Protein AF-A0AAV0WNM2-F1 (afdb_monomer_lite)

Structure (mmCIF, N/CA/C/O backbone):
data_AF-A0AAV0WNM2-F1
#
_entry.id   AF-A0AAV0WNM2-F1
#
loop_
_atom_site.group_PDB
_atom_site.id
_atom_site.type_symbol
_atom_site.label_atom_id
_atom_site.label_alt_id
_atom_site.label_comp_id
_atom_site.label_asym_id
_atom_site.label_entity_id
_atom_site.label_seq_id
_atom_site.pdbx_PDB_ins_code
_atom_site.Cartn_x
_atom_site.Cartn_y
_atom_site.Cartn_z
_atom_site.occupancy
_atom_site.B_iso_or_equiv
_atom_site.auth_seq_id
_atom_site.auth_comp_id
_atom_site.auth_asym_id
_atom_site.auth_atom_id
_atom_site.pdbx_PDB_model_num
ATOM 1 N N . MET A 1 1 ? 24.157 6.626 -31.351 1.00 79.56 1 MET A N 1
ATOM 2 C CA . MET A 1 1 ? 23.947 6.188 -32.754 1.00 79.56 1 MET A CA 1
ATOM 3 C C . MET A 1 1 ? 23.293 4.813 -32.757 1.00 79.56 1 MET A C 1
ATOM 5 O O . MET A 1 1 ? 23.739 3.957 -32.001 1.00 79.56 1 MET A O 1
ATOM 9 N N . ILE A 1 2 ? 22.255 4.616 -33.574 1.00 84.31 2 ILE A N 1
ATOM 10 C CA . ILE A 1 2 ? 21.488 3.364 -33.681 1.00 84.31 2 ILE A CA 1
ATOM 11 C C . ILE A 1 2 ? 21.617 2.839 -35.117 1.00 84.31 2 ILE A C 1
ATOM 13 O O . ILE A 1 2 ? 21.554 3.628 -36.058 1.00 84.31 2 ILE A O 1
ATOM 17 N N . LYS A 1 3 ? 21.827 1.531 -35.285 1.00 83.06 3 LYS A N 1
ATOM 18 C CA . LYS A 1 3 ? 21.996 0.848 -36.573 1.00 83.06 3 LYS A CA 1
ATOM 19 C C . LYS A 1 3 ? 21.172 -0.444 -36.593 1.00 83.06 3 LYS A C 1
ATOM 21 O O . LYS A 1 3 ? 21.157 -1.188 -35.613 1.00 83.06 3 LYS A O 1
ATOM 26 N N . ILE A 1 4 ? 20.522 -0.710 -37.725 1.00 81.00 4 ILE A N 1
ATOM 27 C CA . ILE A 1 4 ? 19.782 -1.948 -38.007 1.00 81.00 4 ILE A CA 1
ATOM 28 C C . ILE A 1 4 ? 20.346 -2.527 -39.308 1.00 81.00 4 ILE A C 1
ATOM 30 O O . ILE A 1 4 ? 20.566 -1.789 -40.268 1.00 81.00 4 ILE A O 1
ATOM 34 N N . GLU A 1 5 ? 20.621 -3.828 -39.333 1.00 83.31 5 GLU A N 1
ATOM 35 C CA . GLU A 1 5 ? 21.123 -4.530 -40.518 1.00 83.31 5 GLU A CA 1
ATOM 36 C C . GLU A 1 5 ? 19.974 -5.255 -41.219 1.00 83.31 5 GLU A C 1
ATOM 38 O O . GLU A 1 5 ? 19.164 -5.910 -40.566 1.00 83.31 5 GLU A O 1
ATOM 43 N N . LYS A 1 6 ? 19.896 -5.131 -42.552 1.00 78.69 6 LYS A N 1
ATOM 44 C CA . LYS A 1 6 ? 18.815 -5.735 -43.352 1.00 78.69 6 LYS A CA 1
ATOM 45 C C . LYS A 1 6 ? 18.814 -7.262 -43.271 1.00 78.69 6 LYS A C 1
ATOM 47 O O . LYS A 1 6 ? 17.742 -7.854 -43.278 1.00 78.69 6 LYS A O 1
ATOM 52 N N . ASP A 1 7 ? 19.992 -7.867 -43.129 1.00 81.06 7 ASP A N 1
ATOM 53 C CA . ASP A 1 7 ? 20.148 -9.323 -43.031 1.00 81.06 7 ASP A CA 1
ATOM 54 C C . ASP A 1 7 ? 19.601 -9.881 -41.710 1.00 81.06 7 ASP A C 1
ATOM 56 O O . ASP A 1 7 ? 19.161 -11.023 -41.647 1.00 81.06 7 ASP A O 1
ATOM 60 N N . ASN A 1 8 ? 19.597 -9.069 -40.646 1.00 77.31 8 ASN A N 1
ATOM 61 C CA . ASN A 1 8 ? 19.136 -9.458 -39.315 1.00 77.31 8 ASN A CA 1
ATOM 62 C C . ASN A 1 8 ? 18.335 -8.314 -38.668 1.00 77.31 8 ASN A C 1
ATOM 64 O O . ASN A 1 8 ? 18.823 -7.665 -37.736 1.00 77.31 8 ASN A O 1
ATOM 68 N N . PRO A 1 9 ? 17.081 -8.079 -39.104 1.00 80.81 9 PRO A N 1
ATOM 69 C CA . PRO A 1 9 ? 16.279 -6.936 -38.657 1.00 80.81 9 PRO A CA 1
ATOM 70 C C . PRO A 1 9 ? 15.893 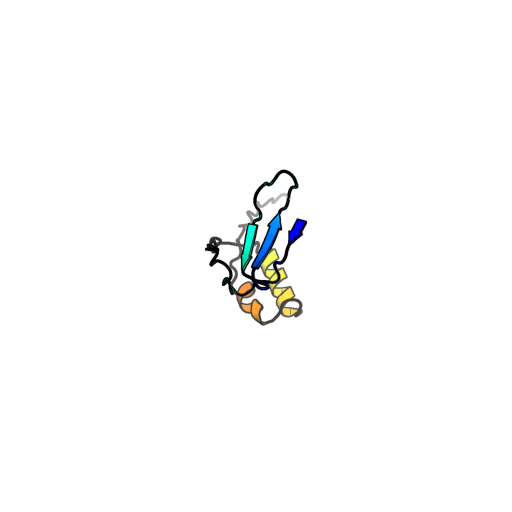-7.004 -37.173 1.00 80.81 9 PRO A C 1
ATOM 72 O O . PRO A 1 9 ? 15.391 -6.041 -36.604 1.00 80.81 9 PRO A O 1
ATOM 75 N N . THR A 1 10 ? 16.117 -8.148 -36.530 1.00 82.69 10 THR A N 1
ATOM 76 C CA . THR A 1 10 ? 15.755 -8.395 -35.133 1.00 82.69 10 THR A CA 1
ATOM 77 C C . THR A 1 10 ? 16.854 -8.020 -34.145 1.00 82.69 10 THR A C 1
ATOM 79 O O . THR A 1 10 ? 16.625 -8.085 -32.941 1.00 82.69 10 THR A O 1
ATOM 82 N N . LEU A 1 11 ? 18.048 -7.671 -34.636 1.00 84.62 11 LEU A N 1
ATOM 83 C CA . LEU A 1 11 ? 19.184 -7.258 -33.820 1.00 84.62 11 LEU A CA 1
ATOM 84 C C . LEU A 1 11 ? 19.373 -5.745 -33.946 1.00 84.62 11 LEU A C 1
ATOM 86 O O . LEU A 1 11 ? 19.787 -5.234 -34.986 1.00 84.62 11 LEU A O 1
ATOM 90 N N . LEU A 1 12 ? 19.092 -5.025 -32.864 1.00 87.12 12 LEU A N 1
ATOM 91 C CA . LEU A 1 12 ? 19.331 -3.592 -32.763 1.00 87.12 12 LEU A CA 1
ATOM 92 C C . LEU A 1 12 ? 20.753 -3.344 -32.261 1.00 87.12 12 LEU A C 1
ATOM 94 O O . LEU A 1 12 ? 21.101 -3.759 -31.156 1.00 87.12 12 LEU A O 1
ATOM 98 N N . LYS A 1 13 ? 21.570 -2.636 -33.041 1.00 89.44 13 LYS A N 1
ATOM 99 C CA . LYS A 1 13 ? 22.933 -2.260 -32.650 1.00 89.44 13 LYS A CA 1
ATOM 100 C C . LYS A 1 13 ? 22.959 -0.789 -32.247 1.00 89.44 13 LYS A C 1
ATOM 102 O O . LYS A 1 13 ? 22.536 0.067 -33.020 1.00 89.44 13 LYS A O 1
ATOM 107 N N . TYR A 1 14 ? 23.458 -0.459 -31.060 1.00 89.62 14 TYR A N 1
ATOM 108 C CA . TYR A 1 14 ? 23.533 0.930 -30.603 1.00 89.62 14 TYR A CA 1
ATOM 109 C C . TYR A 1 14 ? 24.832 1.240 -29.860 1.00 89.62 14 TYR A C 1
ATOM 111 O O . TYR A 1 14 ? 25.446 0.374 -29.239 1.00 89.62 14 TYR A O 1
ATOM 119 N N . LYS A 1 15 ? 25.241 2.506 -29.926 1.00 90.75 15 LYS A N 1
ATOM 120 C CA . LYS A 1 15 ? 26.337 3.068 -29.132 1.00 90.75 15 LYS A CA 1
ATOM 121 C C . LYS A 1 15 ? 25.947 4.418 -28.553 1.00 90.75 15 LYS A C 1
ATOM 123 O O . LYS A 1 15 ? 25.232 5.194 -29.202 1.00 90.75 15 LYS A O 1
ATOM 128 N N . THR A 1 16 ? 26.400 4.678 -27.335 1.00 86.31 16 THR A N 1
ATOM 129 C CA . THR A 1 16 ? 26.073 5.883 -26.563 1.00 86.31 16 THR A CA 1
ATOM 130 C C . THR A 1 16 ? 27.096 6.990 -26.762 1.00 86.31 16 THR A C 1
ATOM 132 O O . THR A 1 16 ? 26.719 8.156 -26.755 1.00 86.31 16 THR A O 1
ATOM 135 N N . SER A 1 17 ? 28.358 6.639 -27.015 1.00 86.19 17 SER A N 1
ATOM 136 C CA . SER A 1 17 ? 29.422 7.589 -27.320 1.00 86.19 17 SER A CA 1
ATOM 137 C C . SER A 1 17 ? 30.006 7.336 -28.709 1.00 86.19 17 SER A C 1
ATOM 139 O O . SER A 1 17 ? 29.989 6.219 -29.226 1.00 86.19 17 SER A O 1
ATOM 141 N N . TYR A 1 18 ? 30.545 8.383 -29.335 1.00 79.38 18 TYR A N 1
ATOM 142 C CA . TYR A 1 18 ? 31.306 8.253 -30.583 1.00 79.38 18 TYR A CA 1
ATOM 143 C C . TYR A 1 18 ? 32.690 7.637 -30.365 1.00 79.38 18 TYR A C 1
ATOM 145 O O . TYR A 1 18 ? 33.254 7.104 -31.314 1.00 79.38 18 TYR A O 1
ATOM 153 N N . LYS A 1 19 ? 33.197 7.689 -29.126 1.00 85.19 19 LYS A N 1
ATOM 154 C CA . LYS A 1 19 ? 34.467 7.076 -28.717 1.00 85.19 19 LYS A CA 1
ATOM 155 C C . LYS A 1 19 ? 34.374 5.553 -28.578 1.00 85.19 19 LYS A C 1
ATOM 157 O O . LYS A 1 19 ? 35.403 4.893 -28.508 1.00 85.19 19 LYS A O 1
ATOM 162 N N . ASP A 1 20 ? 33.158 5.011 -28.528 1.00 82.06 20 ASP A N 1
ATOM 163 C CA . ASP A 1 20 ? 32.938 3.572 -28.451 1.00 82.06 20 ASP A CA 1
ATOM 164 C C . ASP A 1 20 ? 33.192 2.961 -29.840 1.00 82.06 20 ASP A C 1
ATOM 166 O O . ASP A 1 20 ? 32.492 3.289 -30.811 1.00 82.06 20 ASP A O 1
ATOM 170 N N . ASN A 1 21 ? 34.199 2.086 -29.930 1.00 81.19 21 ASN A N 1
ATOM 171 C CA . ASN A 1 21 ? 34.520 1.347 -31.156 1.00 81.19 21 ASN A CA 1
ATOM 172 C C . ASN A 1 21 ? 33.467 0.272 -31.462 1.00 81.19 21 ASN A C 1
ATOM 174 O O . ASN A 1 21 ? 33.116 0.066 -32.624 1.00 81.19 21 ASN A O 1
ATOM 178 N N . ASP A 1 22 ? 32.904 -0.343 -30.420 1.00 85.75 22 ASP A N 1
ATOM 179 C CA . ASP A 1 22 ? 31.979 -1.466 -30.548 1.00 85.75 22 ASP A CA 1
ATOM 180 C C . ASP A 1 22 ? 30.518 -1.059 -30.320 1.00 85.75 22 ASP A C 1
ATOM 182 O O . ASP A 1 22 ? 30.189 -0.212 -29.485 1.00 85.75 22 ASP A O 1
ATOM 186 N N . PHE A 1 23 ? 29.609 -1.701 -31.059 1.00 84.69 23 PHE A N 1
ATOM 187 C CA . PHE A 1 23 ? 28.169 -1.535 -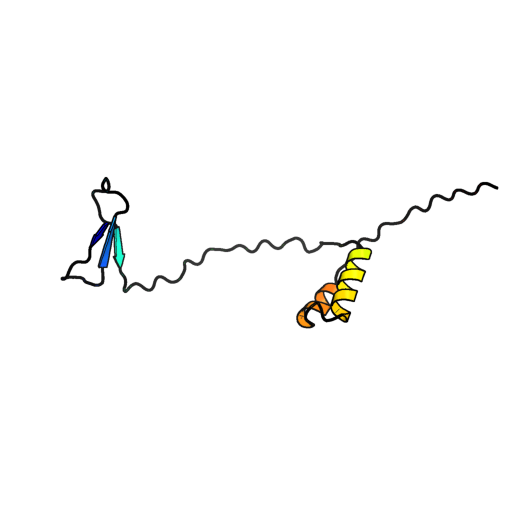30.877 1.00 84.69 23 PHE A CA 1
ATOM 188 C C . PHE A 1 23 ? 27.620 -2.578 -29.902 1.00 84.69 23 PHE A C 1
ATOM 190 O O . PHE A 1 23 ? 27.844 -3.777 -30.062 1.00 84.69 23 PHE A O 1
ATOM 197 N N . LYS A 1 24 ? 26.801 -2.132 -28.946 1.00 86.56 24 LYS A N 1
ATOM 198 C CA . LYS A 1 24 ? 26.005 -3.026 -28.100 1.00 86.56 24 LYS A CA 1
ATOM 199 C C . LYS A 1 24 ? 24.841 -3.587 -28.911 1.00 86.56 24 LYS A C 1
ATOM 201 O O . LYS A 1 24 ? 24.181 -2.840 -29.633 1.00 86.56 24 LYS A O 1
ATOM 206 N N . ILE A 1 25 ? 24.588 -4.888 -28.781 1.00 85.75 25 ILE A N 1
ATOM 207 C CA . ILE A 1 25 ? 23.555 -5.607 -29.536 1.00 85.75 25 ILE A CA 1
ATOM 208 C C . ILE A 1 25 ? 22.391 -5.945 -28.604 1.00 85.75 25 ILE A C 1
ATOM 210 O O . ILE A 1 25 ? 22.586 -6.569 -27.563 1.00 85.75 25 ILE A O 1
ATOM 214 N N . ILE A 1 26 ? 21.181 -5.553 -28.991 1.00 82.19 26 ILE A N 1
ATOM 215 C CA . ILE A 1 26 ? 19.931 -5.942 -28.339 1.00 82.19 26 ILE A CA 1
ATOM 216 C C . ILE A 1 26 ? 19.153 -6.819 -29.313 1.00 82.19 26 ILE A C 1
ATOM 218 O O . ILE A 1 26 ? 18.815 -6.383 -30.412 1.00 82.19 26 ILE A O 1
ATOM 222 N N . ASP A 1 27 ? 18.841 -8.044 -28.901 1.00 83.56 27 ASP A N 1
ATOM 223 C CA . ASP A 1 27 ? 17.887 -8.886 -29.620 1.00 83.56 27 ASP A CA 1
ATOM 224 C C . ASP A 1 27 ? 16.460 -8.528 -29.198 1.00 83.56 27 ASP A C 1
ATOM 226 O O . ASP A 1 27 ? 16.057 -8.755 -28.056 1.00 83.56 27 ASP A O 1
ATOM 230 N N . ILE A 1 28 ? 15.696 -7.969 -30.134 1.00 80.62 28 ILE A N 1
ATOM 231 C CA . ILE A 1 28 ? 14.334 -7.475 -29.906 1.00 80.62 28 ILE A CA 1
ATOM 232 C C . ILE A 1 28 ? 13.349 -8.644 -29.716 1.00 80.62 28 ILE A C 1
ATOM 234 O O . ILE A 1 28 ? 12.303 -8.484 -29.090 1.00 80.62 28 ILE A O 1
ATOM 238 N N . ARG A 1 29 ? 13.674 -9.849 -30.210 1.00 77.06 29 ARG A N 1
ATOM 239 C CA . ARG A 1 29 ? 12.825 -11.042 -30.030 1.00 77.06 29 ARG A CA 1
ATOM 240 C C . ARG A 1 29 ? 12.923 -11.624 -28.627 1.00 77.06 29 ARG A C 1
ATOM 242 O O . ARG A 1 29 ? 12.026 -12.351 -28.191 1.00 77.06 29 ARG A O 1
ATOM 249 N N . ARG A 1 30 ? 14.006 -11.331 -27.908 1.00 70.88 30 ARG A N 1
ATOM 250 C CA . ARG A 1 30 ? 14.245 -11.902 -26.590 1.00 70.88 30 ARG A CA 1
ATOM 251 C C . ARG A 1 30 ? 13.314 -11.240 -25.572 1.00 70.88 30 ARG A C 1
ATOM 253 O O . ARG A 1 30 ? 13.588 -10.156 -25.067 1.00 70.88 30 ARG A O 1
ATOM 260 N N . LYS A 1 31 ? 12.218 -11.925 -25.217 1.00 65.19 31 LYS A N 1
ATOM 261 C CA . LYS A 1 31 ? 11.429 -11.612 -24.014 1.00 65.19 31 LYS A CA 1
ATOM 262 C C . LYS A 1 31 ? 12.292 -11.865 -22.775 1.00 65.19 31 LYS A C 1
ATOM 264 O O . LYS A 1 31 ? 12.256 -12.944 -22.187 1.00 65.19 31 LYS A O 1
ATOM 269 N N . CYS A 1 32 ? 13.078 -10.879 -22.366 1.00 61.31 32 CYS A N 1
ATOM 270 C CA . CYS A 1 32 ? 13.694 -10.888 -21.048 1.00 61.31 32 CYS A CA 1
ATOM 271 C C . CYS A 1 32 ? 12.576 -10.677 -20.019 1.00 61.31 32 CYS A C 1
ATOM 273 O O . CYS A 1 32 ? 11.957 -9.612 -19.983 1.00 61.31 32 CYS A O 1
ATOM 275 N N . ARG A 1 33 ? 12.271 -11.692 -19.197 1.00 65.75 33 ARG A N 1
ATOM 276 C CA . ARG A 1 33 ? 11.453 -11.467 -17.994 1.00 65.75 33 ARG A CA 1
ATOM 277 C C . ARG A 1 33 ? 12.156 -10.400 -17.157 1.00 65.75 33 ARG A C 1
ATOM 279 O O . ARG A 1 33 ? 13.386 -10.395 -17.097 1.00 65.75 33 ARG A O 1
ATOM 286 N N . LYS A 1 34 ? 11.382 -9.497 -16.540 1.00 62.72 34 LYS A N 1
ATOM 287 C CA . LYS A 1 34 ? 11.917 -8.551 -15.554 1.00 62.72 34 LYS A CA 1
ATOM 288 C C . LYS A 1 34 ? 12.776 -9.359 -14.581 1.00 62.72 34 LYS A C 1
ATOM 290 O O . LYS A 1 34 ? 12.295 -10.366 -14.062 1.00 62.72 34 LYS A O 1
ATOM 295 N N . SER A 1 35 ? 14.042 -8.965 -14.435 1.00 63.66 35 SER A N 1
ATOM 296 C CA . SER A 1 35 ? 14.940 -9.540 -13.436 1.00 63.66 35 SER A CA 1
ATOM 297 C C . SER A 1 35 ? 14.181 -9.611 -12.118 1.00 63.66 35 SER A C 1
ATOM 299 O O . SER A 1 35 ? 13.530 -8.632 -11.738 1.00 63.66 35 SER A O 1
ATOM 301 N N . LEU A 1 36 ? 14.206 -10.777 -11.480 1.00 62.47 36 LEU A N 1
ATOM 302 C CA . LEU A 1 36 ? 13.690 -10.970 -10.137 1.00 62.47 36 LEU A CA 1
ATOM 303 C C . LEU A 1 36 ? 14.653 -10.192 -9.236 1.00 62.47 36 LEU A C 1
ATOM 305 O O . LEU A 1 36 ? 15.659 -10.709 -8.772 1.00 62.47 36 LEU A O 1
ATOM 309 N N . VAL A 1 37 ? 14.443 -8.879 -9.144 1.00 65.62 37 VAL A N 1
ATOM 310 C CA . VAL A 1 37 ? 15.133 -8.064 -8.156 1.00 65.62 37 VAL A CA 1
ATOM 311 C C . VAL A 1 37 ? 14.622 -8.599 -6.832 1.00 65.62 37 VAL A C 1
ATOM 313 O O . VAL A 1 37 ? 13.419 -8.517 -6.579 1.00 65.62 37 VAL A O 1
ATOM 316 N N . ASP A 1 38 ? 15.514 -9.188 -6.038 1.00 64.69 38 ASP A N 1
ATOM 317 C CA . ASP A 1 38 ? 15.225 -9.627 -4.676 1.00 64.69 38 ASP A CA 1
ATOM 318 C C . ASP A 1 38 ? 14.939 -8.391 -3.818 1.00 64.69 38 ASP A C 1
ATOM 320 O O . ASP A 1 38 ? 15.776 -7.898 -3.060 1.00 64.69 38 ASP A O 1
ATOM 324 N N . LEU A 1 39 ? 13.739 -7.838 -3.983 1.00 68.81 39 LEU A N 1
ATOM 325 C CA . LEU A 1 39 ? 13.189 -6.814 -3.120 1.00 68.81 39 LEU A CA 1
ATOM 326 C C . LEU A 1 39 ? 12.908 -7.489 -1.782 1.00 68.81 39 LEU A C 1
ATOM 328 O O . LEU A 1 39 ? 11.836 -8.045 -1.550 1.00 68.81 39 LEU A O 1
ATOM 332 N N . LYS A 1 40 ? 13.909 -7.466 -0.903 1.00 71.12 40 LYS A N 1
ATOM 333 C CA . LYS A 1 40 ? 13.724 -7.809 0.502 1.00 71.12 40 LYS A CA 1
ATOM 334 C C . LYS A 1 40 ? 12.841 -6.731 1.117 1.00 71.12 40 LYS A C 1
ATOM 336 O O . LYS A 1 40 ? 13.295 -5.620 1.379 1.00 71.12 40 LYS A O 1
ATOM 341 N N . LEU A 1 41 ? 11.566 -7.058 1.307 1.00 69.88 41 LEU A N 1
ATOM 342 C CA . LEU A 1 41 ? 10.675 -6.262 2.135 1.00 69.88 41 LEU A CA 1
ATOM 343 C C . LEU A 1 41 ? 11.213 -6.349 3.568 1.00 69.88 41 LEU A C 1
ATOM 345 O O . LEU A 1 41 ? 11.198 -7.418 4.178 1.00 69.88 41 LEU A O 1
ATOM 349 N N . PHE A 1 42 ? 11.757 -5.251 4.085 1.00 73.12 42 PHE A N 1
ATOM 350 C CA . PHE A 1 42 ? 12.098 -5.176 5.497 1.00 73.12 42 PHE A CA 1
ATOM 351 C C . PHE A 1 42 ? 10.789 -5.106 6.280 1.00 73.12 42 PHE A C 1
ATOM 353 O O . PHE A 1 42 ? 10.006 -4.175 6.090 1.00 73.12 42 PHE A O 1
ATOM 360 N N . ASN A 1 43 ? 10.544 -6.090 7.144 1.00 70.25 43 ASN A N 1
ATOM 361 C CA . ASN A 1 43 ? 9.477 -5.983 8.128 1.00 70.25 43 ASN A CA 1
ATOM 362 C C . ASN A 1 43 ? 9.838 -4.819 9.054 1.00 70.25 43 ASN A C 1
ATOM 364 O O . ASN A 1 43 ? 10.787 -4.924 9.832 1.00 70.25 43 ASN A O 1
ATOM 368 N N . LEU A 1 44 ? 9.124 -3.695 8.943 1.00 70.00 44 LEU A N 1
ATOM 369 C CA . LEU A 1 44 ? 9.162 -2.685 9.994 1.00 70.00 44 LEU A CA 1
ATOM 370 C C . LEU A 1 44 ? 8.672 -3.357 11.280 1.00 70.00 44 LEU A C 1
ATOM 372 O O . LEU A 1 44 ? 7.638 -4.025 11.262 1.00 70.00 44 LEU A O 1
ATOM 376 N N . ASN A 1 45 ? 9.433 -3.205 12.365 1.00 65.12 45 ASN A N 1
ATOM 377 C CA . ASN A 1 45 ? 9.085 -3.754 13.674 1.00 65.12 45 ASN A CA 1
ATOM 378 C C . ASN A 1 45 ? 7.635 -3.378 14.021 1.00 65.12 45 ASN A C 1
ATOM 380 O O . ASN A 1 45 ? 7.252 -2.215 13.907 1.00 65.12 45 ASN A O 1
ATOM 384 N N . SER A 1 46 ? 6.841 -4.376 14.409 1.00 64.75 46 SER A N 1
ATOM 385 C CA . SER A 1 46 ? 5.390 -4.298 14.637 1.00 64.75 46 SER A CA 1
ATOM 386 C C . SER A 1 46 ? 4.972 -3.371 15.776 1.00 64.75 46 SER A C 1
ATOM 388 O O . SER A 1 46 ? 3.797 -3.036 15.891 1.00 64.75 46 SER A O 1
ATOM 390 N N . ASP A 1 47 ? 5.920 -2.927 16.596 1.00 69.62 47 ASP A N 1
ATOM 391 C CA . ASP A 1 47 ? 5.651 -2.215 17.844 1.00 69.62 47 ASP A CA 1
ATOM 392 C C . ASP A 1 47 ? 5.564 -0.698 17.620 1.00 69.62 47 ASP A C 1
ATOM 394 O O . ASP A 1 47 ? 6.091 0.104 18.3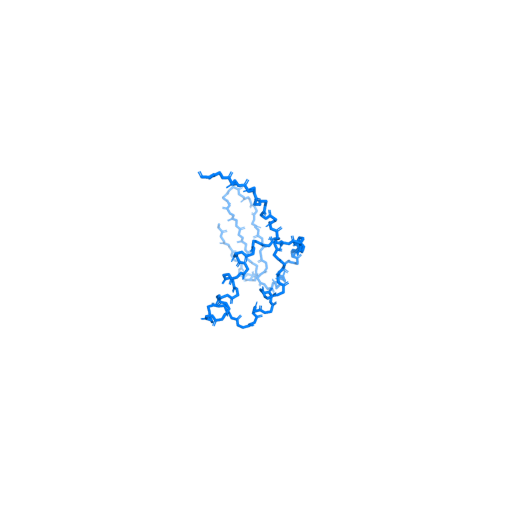93 1.00 69.62 47 ASP A O 1
ATOM 398 N N . ILE A 1 48 ? 4.914 -0.280 16.531 1.00 74.31 48 ILE A N 1
ATOM 399 C CA . ILE A 1 48 ? 4.636 1.135 16.279 1.00 74.31 48 ILE A CA 1
ATOM 400 C C . ILE A 1 48 ? 3.452 1.529 17.154 1.00 74.31 48 ILE A C 1
ATOM 402 O O . ILE A 1 48 ? 2.291 1.394 16.767 1.00 74.31 48 ILE A O 1
ATOM 406 N N . LYS A 1 49 ? 3.754 2.031 18.348 1.00 83.88 49 LYS A N 1
ATOM 407 C CA . LYS A 1 49 ? 2.752 2.628 19.226 1.00 83.88 49 LYS A CA 1
ATOM 408 C C . LYS A 1 49 ? 2.547 4.088 18.834 1.00 83.88 49 LYS A C 1
ATOM 410 O O . LYS A 1 49 ? 3.496 4.818 18.553 1.00 83.88 49 LYS A O 1
ATOM 415 N N . ILE A 1 50 ? 1.291 4.520 18.780 1.00 85.62 50 ILE A N 1
ATOM 416 C CA . ILE A 1 50 ? 0.937 5.915 18.478 1.00 85.62 50 ILE A CA 1
ATOM 417 C C . ILE A 1 50 ? 0.433 6.626 19.731 1.00 85.62 50 ILE A C 1
ATOM 419 O O . ILE A 1 50 ? -0.005 5.994 20.686 1.00 85.62 50 ILE A O 1
ATOM 423 N N . SER A 1 51 ? 0.438 7.958 19.735 1.00 89.44 51 SER A N 1
ATOM 424 C CA . SER A 1 51 ? -0.222 8.709 20.810 1.00 89.44 51 SER A CA 1
ATOM 425 C C . SER A 1 51 ? -1.727 8.397 20.844 1.00 89.44 51 SER A C 1
ATOM 427 O O . SER A 1 51 ? -2.369 8.221 19.805 1.00 89.44 51 SER A O 1
ATOM 429 N N . LEU A 1 52 ? -2.302 8.386 22.048 1.00 88.12 52 LEU A N 1
ATOM 430 C CA . LEU A 1 52 ? -3.736 8.181 22.256 1.00 88.12 52 LEU A CA 1
ATOM 431 C C . LEU A 1 52 ? -4.600 9.237 21.545 1.00 88.12 52 LEU A C 1
ATOM 433 O O . LEU A 1 52 ? -5.681 8.917 21.054 1.00 88.12 52 LEU A O 1
ATOM 437 N N . GLU A 1 53 ? -4.119 10.477 21.446 1.00 89.88 53 GLU A N 1
ATOM 438 C CA . GLU A 1 53 ? -4.800 11.551 20.709 1.00 89.88 53 GLU A CA 1
ATOM 439 C C . GLU A 1 53 ? -4.854 11.234 19.213 1.00 89.88 53 GLU A C 1
ATOM 441 O O . GLU A 1 53 ? -5.917 11.313 18.601 1.00 89.88 53 GLU A O 1
ATOM 446 N N . LYS A 1 54 ? -3.734 10.766 18.647 1.00 90.00 54 LYS A N 1
ATOM 447 C CA . LYS A 1 54 ? -3.662 10.362 17.237 1.00 90.00 54 LYS A CA 1
ATOM 448 C C . LYS A 1 54 ? -4.568 9.171 16.940 1.00 90.00 54 LYS A C 1
ATOM 450 O O . LYS A 1 54 ? -5.216 9.152 15.900 1.00 90.00 54 LYS A O 1
ATOM 455 N N . LYS A 1 55 ? -4.651 8.191 17.848 1.00 90.81 55 LYS A N 1
ATOM 456 C CA . LYS A 1 55 ? -5.558 7.045 17.673 1.00 90.81 55 LYS A CA 1
ATOM 457 C C . LYS A 1 55 ? -7.014 7.503 17.572 1.00 90.81 55 LYS A C 1
ATOM 459 O O . LYS A 1 55 ? -7.733 7.057 16.685 1.00 90.81 55 LYS A O 1
ATOM 46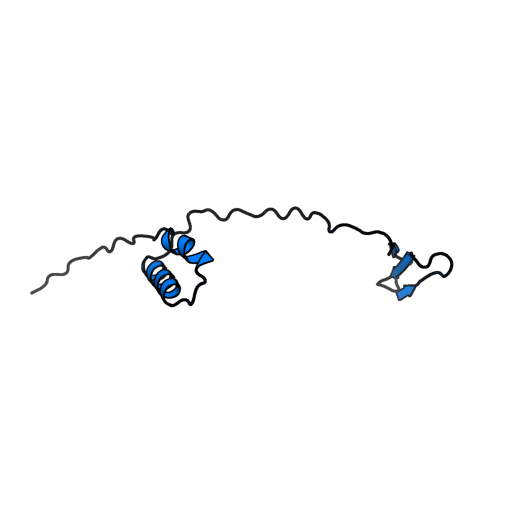4 N N . LYS A 1 56 ? -7.439 8.407 18.459 1.00 91.00 56 LYS A N 1
ATOM 465 C CA . LYS A 1 56 ? -8.807 8.946 18.452 1.00 91.00 56 LYS A CA 1
ATOM 466 C C . LYS A 1 56 ? -9.124 9.686 17.156 1.00 91.00 56 LYS A C 1
ATOM 468 O O . LYS A 1 56 ? -10.197 9.479 16.599 1.00 91.00 56 LYS A O 1
ATOM 473 N N . ASP A 1 57 ? -8.189 10.497 16.672 1.00 93.19 57 ASP A N 1
ATOM 474 C CA . ASP A 1 57 ? -8.344 11.227 15.413 1.00 93.19 57 ASP A CA 1
ATOM 475 C C . ASP A 1 57 ? -8.485 10.274 14.213 1.00 93.19 57 ASP A C 1
ATOM 477 O O . ASP A 1 57 ? -9.431 10.375 13.436 1.00 93.19 57 ASP A O 1
ATOM 481 N N . LEU A 1 58 ? -7.629 9.251 14.124 1.00 91.94 58 LEU A N 1
ATOM 482 C CA . LEU A 1 58 ? -7.695 8.245 13.056 1.00 91.94 58 LEU A CA 1
ATOM 483 C C . LEU A 1 58 ? -9.008 7.450 13.064 1.00 91.94 58 LEU A C 1
ATOM 485 O O . LEU A 1 58 ? -9.580 7.189 12.005 1.00 91.94 58 LEU A O 1
ATOM 489 N N . VAL A 1 59 ? -9.515 7.089 14.244 1.00 92.62 59 VAL A N 1
ATOM 490 C CA . VAL A 1 59 ? -10.815 6.411 14.380 1.00 92.62 59 VAL A CA 1
ATOM 491 C C . VAL A 1 59 ? -11.963 7.352 13.995 1.00 92.62 59 VAL A C 1
ATOM 493 O O . VAL A 1 59 ? -12.882 6.946 13.285 1.00 92.62 59 VAL A O 1
ATOM 496 N N . SER A 1 60 ? -11.886 8.633 14.365 1.00 93.81 60 SER A N 1
ATOM 497 C CA . SER A 1 60 ? -12.845 9.656 13.926 1.00 93.81 60 SER A CA 1
ATOM 498 C C . SER A 1 60 ? -12.887 9.782 12.396 1.00 93.81 60 SER A C 1
ATOM 500 O O . SER A 1 60 ? -13.965 9.801 11.800 1.00 93.81 60 SER A O 1
ATOM 502 N N . LEU A 1 61 ? -11.720 9.764 11.739 1.00 94.19 61 LEU A N 1
ATOM 503 C CA . LEU A 1 61 ? -11.601 9.779 10.276 1.00 94.19 61 LEU A CA 1
ATOM 504 C C . LEU A 1 61 ? -12.149 8.513 9.602 1.00 94.19 61 LEU A C 1
ATOM 506 O O . LEU A 1 61 ? -12.606 8.564 8.457 1.00 94.19 61 LEU A O 1
ATOM 510 N N . CYS A 1 62 ? -12.131 7.375 10.301 1.00 93.12 62 CYS A N 1
ATOM 511 C CA . CYS A 1 62 ? -12.832 6.181 9.843 1.00 93.12 62 CYS A CA 1
ATOM 512 C C . CYS A 1 62 ? -14.343 6.440 9.846 1.00 93.12 62 CYS A C 1
ATOM 514 O O . CYS A 1 62 ? -14.983 6.324 8.805 1.00 93.12 62 CYS A O 1
ATOM 516 N N . HIS A 1 63 ? -14.909 6.900 10.964 1.00 92.06 63 HIS A N 1
ATOM 517 C CA . HIS A 1 63 ? -16.349 7.160 11.072 1.00 92.06 63 HIS A CA 1
ATOM 518 C C . HIS A 1 63 ? -16.862 8.265 10.138 1.00 92.06 63 HIS A C 1
ATOM 520 O O . HIS A 1 63 ? -18.013 8.210 9.708 1.00 92.06 63 HIS A O 1
ATOM 526 N N . SER A 1 64 ? -16.017 9.231 9.770 1.00 94.25 64 SER A N 1
ATOM 527 C CA . SER A 1 64 ? -16.353 10.265 8.785 1.00 94.25 64 SER A CA 1
ATOM 528 C C . SER A 1 64 ? -16.288 9.785 7.327 1.00 94.25 64 SER A C 1
ATOM 530 O O . SER A 1 64 ? -16.484 10.590 6.417 1.00 94.25 64 SER A O 1
ATOM 532 N N . ASN A 1 65 ? -16.035 8.489 7.080 1.00 92.00 65 ASN A N 1
ATOM 533 C CA . ASN A 1 65 ? -15.818 7.900 5.751 1.00 92.00 65 ASN A CA 1
ATOM 534 C C . ASN A 1 65 ? -14.652 8.538 4.961 1.00 92.00 65 ASN A C 1
ATOM 536 O O . ASN A 1 65 ? -14.551 8.330 3.751 1.00 92.00 65 ASN A O 1
ATOM 540 N N . ALA A 1 66 ? -13.747 9.276 5.614 1.00 94.44 66 ALA A N 1
ATOM 541 C CA . ALA A 1 66 ? -12.537 9.793 4.971 1.00 94.44 66 ALA A CA 1
ATOM 542 C C . ALA A 1 66 ? -11.527 8.670 4.671 1.00 94.44 66 ALA A C 1
ATOM 544 O O . ALA A 1 66 ? -10.758 8.753 3.713 1.00 94.44 66 ALA A O 1
ATOM 545 N N . ILE A 1 67 ? -11.554 7.599 5.471 1.00 90.75 67 ILE A N 1
ATOM 546 C CA . ILE A 1 67 ? -10.746 6.391 5.290 1.00 90.75 67 ILE A CA 1
ATOM 547 C C . ILE A 1 67 ? -11.643 5.252 4.776 1.00 90.75 67 ILE A C 1
ATOM 549 O O . ILE A 1 67 ? -12.706 5.008 5.356 1.00 90.75 67 ILE A O 1
ATOM 553 N N . PRO A 1 68 ? -11.238 4.501 3.733 1.00 94.88 68 PRO A N 1
ATOM 554 C CA . PRO A 1 68 ? -11.997 3.348 3.254 1.00 94.88 68 PRO A CA 1
ATOM 555 C C . PRO A 1 68 ? -12.194 2.272 4.330 1.00 94.88 68 PRO A C 1
ATOM 557 O O . PRO A 1 68 ? -11.264 1.933 5.064 1.00 94.88 68 PRO A O 1
ATOM 560 N N . LYS A 1 69 ? -13.388 1.662 4.356 1.00 92.31 69 LYS A N 1
ATOM 561 C CA . LYS A 1 69 ? -13.782 0.607 5.316 1.00 92.31 69 LYS A CA 1
ATOM 562 C C . LYS A 1 69 ? -12.830 -0.588 5.367 1.00 92.31 69 LYS A C 1
ATOM 564 O O . LYS A 1 69 ? -12.729 -1.250 6.392 1.00 92.31 69 LYS A O 1
ATOM 569 N N . THR A 1 70 ? -12.102 -0.840 4.281 1.00 94.44 70 THR A N 1
ATOM 570 C CA . THR A 1 70 ? -11.068 -1.881 4.193 1.00 94.44 70 THR A CA 1
ATOM 571 C C . THR A 1 70 ? -9.935 -1.698 5.199 1.00 94.44 70 THR A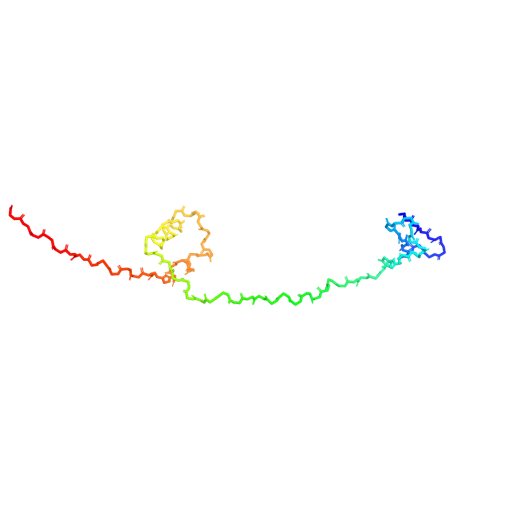 C 1
ATOM 573 O O . THR A 1 70 ? -9.270 -2.672 5.531 1.00 94.44 70 THR A O 1
ATOM 576 N N . HIS A 1 71 ? -9.707 -0.475 5.684 1.00 92.50 71 HIS A N 1
ATOM 577 C CA . HIS A 1 71 ? -8.607 -0.150 6.592 1.00 92.50 71 HIS A CA 1
ATOM 578 C C . HIS A 1 71 ? -9.056 0.125 8.031 1.00 92.50 71 HIS A C 1
ATOM 580 O O . HIS A 1 71 ? -8.208 0.359 8.884 1.00 92.50 71 HIS A O 1
ATOM 586 N N . TRP A 1 72 ? -10.356 0.097 8.335 1.00 93.50 72 TRP A N 1
ATO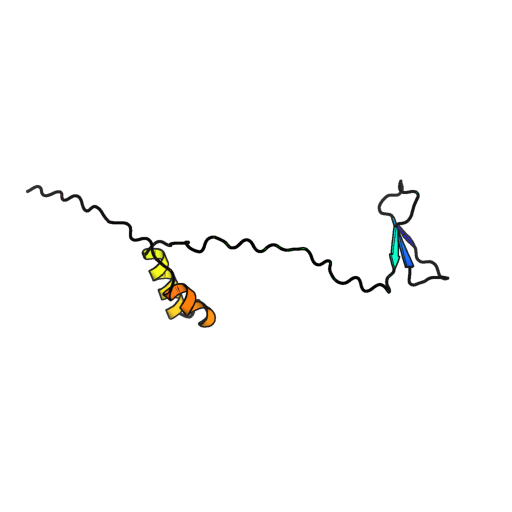M 587 C CA . TRP A 1 72 ? -10.847 0.470 9.669 1.00 93.50 72 TRP A CA 1
ATOM 588 C C . TRP A 1 72 ? -10.337 -0.473 10.760 1.00 93.50 72 TRP A C 1
ATOM 590 O O . TRP A 1 72 ? -9.836 -0.014 11.784 1.00 93.50 72 TRP A O 1
ATOM 600 N N . SER A 1 73 ? -10.359 -1.783 10.494 1.00 90.50 73 SER A N 1
ATOM 601 C CA . SER A 1 73 ? -9.880 -2.807 11.432 1.00 90.50 73 SER A CA 1
ATOM 602 C C . SER A 1 73 ? -8.421 -2.594 11.847 1.00 90.50 73 SER A C 1
ATOM 604 O O . SER A 1 73 ? -8.054 -2.832 12.998 1.00 90.50 73 SER A O 1
ATOM 606 N N . PHE A 1 74 ? -7.585 -2.092 10.936 1.00 90.75 74 PHE A N 1
ATOM 607 C CA . PHE A 1 74 ? -6.196 -1.754 11.234 1.00 90.75 74 PHE A CA 1
ATOM 608 C C . PHE A 1 74 ? -6.090 -0.635 12.282 1.00 90.75 74 PHE A C 1
ATOM 610 O O . PHE A 1 74 ? -5.351 -0.768 13.253 1.00 90.75 74 PHE A O 1
ATOM 617 N N . TYR A 1 75 ? -6.850 0.453 12.133 1.00 90.06 75 TYR A N 1
ATOM 618 C CA . TYR A 1 75 ? -6.780 1.588 13.062 1.00 90.06 75 TYR A CA 1
ATOM 619 C C . TYR A 1 75 ? -7.444 1.306 14.418 1.00 90.06 75 TYR A C 1
ATOM 621 O O . TYR A 1 75 ? -7.008 1.835 15.442 1.00 90.06 75 TYR A O 1
ATOM 629 N N . GLU A 1 76 ? -8.461 0.444 14.455 1.00 88.19 76 GLU A N 1
ATOM 630 C CA . GLU A 1 76 ? -9.112 0.020 15.700 1.00 88.19 76 GLU A CA 1
ATOM 631 C C . GLU A 1 76 ? -8.176 -0.829 16.578 1.00 88.19 76 GLU A C 1
ATOM 633 O O . GLU A 1 76 ? -8.071 -0.602 17.791 1.00 88.19 76 GLU A O 1
ATOM 638 N N . THR A 1 77 ? -7.443 -1.757 15.953 1.00 88.88 77 THR A N 1
ATOM 639 C CA . THR A 1 77 ? -6.518 -2.693 16.621 1.00 88.88 77 THR A CA 1
ATOM 640 C C . THR A 1 77 ? -5.179 -2.068 17.027 1.00 88.88 77 THR A C 1
ATOM 642 O O . THR A 1 77 ? -4.436 -2.668 17.798 1.00 88.88 77 THR A O 1
ATOM 645 N N . LEU A 1 78 ? -4.879 -0.852 16.565 1.00 86.69 78 LEU A N 1
ATOM 646 C CA . LEU A 1 78 ? -3.598 -0.179 16.790 1.00 86.69 78 LEU A CA 1
ATOM 647 C C . LEU A 1 78 ? -3.374 0.161 18.276 1.00 86.69 78 LEU A C 1
ATOM 649 O O . LEU A 1 78 ? -4.227 0.782 18.914 1.00 86.69 78 LEU A O 1
ATOM 653 N N . GLU A 1 79 ? -2.231 -0.215 18.848 1.00 85.69 79 GLU A N 1
ATOM 654 C CA . GLU A 1 79 ? -1.910 0.088 20.247 1.00 85.69 79 GLU A CA 1
ATOM 655 C C . GLU A 1 79 ? -1.526 1.563 20.442 1.00 85.69 79 GLU A C 1
ATOM 657 O O . GLU A 1 79 ? -0.813 2.163 19.633 1.00 85.69 79 GLU A O 1
ATOM 662 N N . ALA A 1 80 ? -1.996 2.158 21.541 1.00 85.25 80 ALA A N 1
ATOM 663 C CA . ALA A 1 80 ? -1.667 3.531 21.906 1.00 85.25 80 ALA A CA 1
ATOM 664 C C . ALA A 1 80 ? -0.677 3.571 23.078 1.00 85.25 80 ALA A C 1
ATOM 666 O O . ALA A 1 80 ? -0.807 2.816 24.042 1.00 85.25 80 ALA A O 1
ATOM 667 N N . GLU A 1 81 ? 0.282 4.492 23.028 1.00 82.56 81 GLU A N 1
ATOM 668 C CA . GLU A 1 81 ? 1.147 4.806 24.161 1.00 82.56 81 GLU A CA 1
ATOM 669 C C . GLU A 1 81 ? 0.335 5.507 25.253 1.00 82.56 81 GLU A C 1
ATOM 671 O O . GLU A 1 81 ? -0.202 6.603 25.056 1.00 82.56 81 GLU A O 1
ATOM 676 N N . VAL A 1 82 ? 0.268 4.889 26.431 1.00 72.06 82 VAL A N 1
ATOM 677 C CA . VAL A 1 82 ? -0.268 5.531 27.631 1.00 72.06 82 VAL A CA 1
ATOM 678 C C . VAL A 1 82 ? 0.857 6.349 28.253 1.00 72.06 82 VAL A C 1
ATOM 680 O O . VAL A 1 82 ? 1.695 5.822 28.981 1.00 72.06 82 VAL A O 1
ATOM 683 N N . LYS A 1 83 ? 0.897 7.656 27.975 1.00 62.66 83 LYS A N 1
ATOM 684 C CA . LYS A 1 83 ? 1.685 8.568 28.810 1.00 62.66 83 LYS A CA 1
ATOM 685 C C . LYS A 1 83 ? 0.966 8.709 30.150 1.00 62.66 83 LYS A C 1
ATOM 687 O O . LYS A 1 83 ? -0.116 9.293 30.203 1.00 62.66 83 LYS A O 1
ATOM 692 N N . ALA A 1 84 ? 1.552 8.166 31.216 1.00 52.25 84 ALA A N 1
ATOM 693 C CA . ALA A 1 84 ? 1.115 8.453 32.575 1.00 52.25 84 ALA A CA 1
ATOM 694 C C . ALA A 1 84 ? 1.268 9.963 32.816 1.00 52.25 84 ALA A C 1
ATOM 696 O O . ALA A 1 84 ? 2.375 10.499 32.780 1.00 52.25 84 ALA A O 1
ATOM 697 N N . LYS A 1 85 ? 0.147 10.669 32.987 1.00 51.12 85 LYS A N 1
ATOM 698 C CA . LYS A 1 85 ? 0.160 12.051 33.464 1.00 51.12 85 LYS A CA 1
ATOM 699 C C . LYS A 1 85 ? 0.490 12.009 34.955 1.00 51.12 85 LYS A C 1
ATOM 701 O O . LYS A 1 85 ? -0.388 11.692 35.754 1.00 51.12 85 LYS A O 1
ATOM 706 N N . ASN A 1 86 ? 1.728 12.326 35.326 1.00 46.84 86 ASN A N 1
ATOM 707 C CA . ASN A 1 86 ? 2.017 12.762 36.689 1.00 46.84 86 ASN A CA 1
ATOM 708 C C . ASN A 1 86 ? 1.268 14.081 36.883 1.00 46.84 86 ASN A C 1
ATOM 710 O O . ASN A 1 86 ? 1.589 15.082 36.248 1.00 46.84 86 ASN A O 1
ATOM 714 N N . THR A 1 87 ? 0.199 14.033 37.670 1.00 46.94 87 THR A N 1
ATOM 715 C CA . THR A 1 87 ? -0.503 15.226 38.133 1.00 46.94 87 THR A CA 1
ATOM 716 C C . THR A 1 87 ? 0.150 15.548 39.466 1.00 46.94 87 THR A C 1
ATOM 718 O O . THR A 1 87 ? -0.175 14.923 40.471 1.00 46.94 87 THR A O 1
ATOM 721 N N . GLU A 1 88 ? 1.164 16.411 39.448 1.00 47.09 88 GLU A N 1
ATOM 722 C CA . GLU A 1 88 ? 1.623 17.053 40.676 1.00 47.09 88 GLU A CA 1
ATOM 723 C C . GLU A 1 88 ? 0.484 17.958 41.144 1.00 47.09 88 GLU A C 1
ATOM 725 O O . GLU A 1 88 ? -0.010 18.811 40.404 1.00 47.09 88 GLU A O 1
ATOM 730 N N . ALA A 1 89 ? -0.011 17.636 42.334 1.00 48.34 89 ALA A N 1
ATOM 731 C CA . ALA A 1 89 ? -0.909 18.469 43.097 1.00 48.34 89 ALA A CA 1
ATOM 732 C C . ALA A 1 89 ? -0.162 19.744 43.493 1.00 48.34 89 ALA A C 1
ATOM 734 O O . ALA A 1 89 ? 0.920 19.650 44.064 1.00 48.34 89 ALA A O 1
ATOM 735 N N . ASP A 1 90 ? -0.764 20.899 43.232 1.00 43.56 90 ASP A N 1
ATOM 736 C CA . ASP A 1 90 ? -0.483 22.118 43.985 1.00 43.56 90 ASP A CA 1
ATOM 737 C C . ASP A 1 90 ? -1.818 22.576 44.585 1.00 43.56 90 ASP A C 1
ATOM 739 O O . ASP A 1 90 ? -2.659 23.187 43.923 1.00 43.56 90 ASP A O 1
ATOM 743 N N . GLU A 1 91 ? -2.040 22.166 45.836 1.00 48.53 91 GLU A N 1
ATOM 744 C CA . GLU A 1 91 ? -2.870 22.900 46.789 1.00 48.53 91 GLU A CA 1
ATOM 745 C C . GLU A 1 91 ? -2.092 24.147 47.225 1.00 48.53 91 GLU A C 1
ATOM 747 O O . GLU A 1 91 ? -0.932 24.042 47.620 1.00 48.53 91 GLU A O 1
ATOM 752 N N . SER A 1 92 ? -2.730 25.316 47.213 1.00 52.91 92 SER A N 1
ATOM 753 C CA . SER A 1 92 ? -2.407 26.447 48.094 1.00 52.91 92 SER A CA 1
ATOM 754 C C . SER A 1 92 ? -3.623 27.375 48.170 1.00 52.91 92 SER A C 1
ATOM 756 O O . SER A 1 92 ? -4.168 27.742 47.129 1.00 52.91 92 SER A O 1
ATOM 758 N N . ASP A 1 93 ? -4.019 27.667 49.412 1.00 42.88 93 ASP A N 1
ATOM 759 C CA . ASP A 1 93 ? -5.211 28.383 49.911 1.00 42.88 93 ASP A CA 1
ATOM 760 C C . ASP A 1 93 ? -5.570 29.735 49.262 1.00 42.88 93 ASP A C 1
ATOM 762 O O . ASP A 1 93 ? -4.654 30.523 48.924 1.00 42.88 93 ASP A O 1
#

Sequence (93 aa):
MIKIEKDNPTLLKYKTSYKDNDFKIIDIRRKCRKSLVDLKLFNLNSDIKISLEKKKDLVSLCHSNAIPKTHWSFYETLEAEVKAKNTEADESD

pLDDT: mean 78.51, std 14.09, range [42.88, 94.88]

Foldseek 3Di:
DWDADPVCNQWIWDDDDPPDPGTDIDRNPDPDDDPPPPPPDDPDPPPPAAAPVVLVVVLVCVVVVVDPPVCNVVSVPHHHDDDPPPPDDDDDD

Radius of gyration: 30.6 Å; chains: 1; bounding box: 51×40×93 Å

Secondary structure (DSSP, 8-state):
-EEEETTEEEEEEE-S-TT--SPEEEETT----------------S---EEHHHHHHHHHHHHTTSS-GGGHHHHHH--EE------------

Organism: NCBI:txid13131